Protein AF-W2SHR2-F1 (afdb_monomer)

Secondary structure (DSSP, 8-state):
-GGG--HHHHHSS---EEEEE-TTS-EEEEETTEEEEEE-GGGT-HHHHHHHHHHTT---EEEE--GGGG-TTS-HHHHHHHHHHHHHHHHHHHTTSTTTEEEEE---TT-HHHHHHHHTSTT-EE--TTSTTSSS-TT--

Solvent-accessible surface area (backbone atoms only — not comparable to full-atom values): 8508 Å² total; per-residue (Å²): 126,76,64,81,60,56,55,38,82,75,70,77,50,80,74,55,67,42,58,48,78,43,96,88,60,36,32,38,35,28,40,74,93,36,83,73,45,81,41,55,49,55,80,78,36,64,67,53,33,51,52,50,28,58,75,70,69,49,75,66,46,79,45,66,76,63,76,82,72,53,44,65,89,50,58,57,72,57,17,40,53,51,23,50,53,54,34,52,49,43,46,58,54,22,64,77,41,63,90,32,31,42,34,30,31,62,59,22,79,70,31,64,74,58,26,57,59,60,64,71,53,87,86,51,49,74,63,66,96,83,71,70,92,71,84,85,62,90,83,80,126

Nearest PDB structures (foldseek):
  4ign-assembly2_B  TM=9.881E-01  e=1.209E-12  Homo sapiens
  7pwy-assembly2_D  TM=9.790E-01  e=1.671E-12  Homo sapiens
  4ofc-assembly1_A  TM=9.877E-01  e=2.462E-12  Homo sapiens
  8yt2-assembly1_A-2  TM=9.360E-01  e=7.942E-09  Pseudomonas fluorescens
  4epk-assembly1_B  TM=9.361E-01  e=6.979E-09  Pseudomonas fluorescens

Structure (mmCIF, N/CA/C/O backbone):
data_AF-W2SHR2-F1
#
_entry.id   AF-W2SHR2-F1
#
loop_
_atom_site.group_PDB
_atom_site.id
_atom_site.type_symbol
_atom_site.label_atom_id
_atom_site.label_alt_id
_atom_site.label_comp_id
_atom_site.label_asym_id
_atom_site.label_entity_id
_atom_site.label_seq_id
_atom_site.pdbx_PDB_ins_code
_atom_site.Cartn_x
_atom_site.Cartn_y
_atom_site.Cartn_z
_atom_site.occupancy
_atom_site.B_iso_or_equiv
_atom_site.auth_seq_id
_atom_site.auth_comp_id
_atom_site.auth_asym_id
_atom_site.auth_atom_id
_atom_site.pdbx_PDB_model_num
ATOM 1 N N . MET A 1 1 ? -5.355 8.234 -0.887 1.00 35.44 1 MET A N 1
ATOM 2 C CA . MET A 1 1 ? -5.004 9.122 -2.023 1.00 35.44 1 MET A CA 1
ATOM 3 C C . MET A 1 1 ? -4.357 8.357 -3.192 1.00 35.44 1 MET A C 1
ATOM 5 O O . MET A 1 1 ? -4.006 8.983 -4.184 1.00 35.44 1 MET A O 1
ATOM 9 N N . LEU A 1 2 ? -4.351 7.013 -3.165 1.00 36.75 2 LEU A N 1
ATOM 10 C CA . LEU A 1 2 ? -4.132 6.122 -4.326 1.00 36.75 2 LEU A CA 1
ATOM 11 C C . LEU A 1 2 ? -5.116 6.308 -5.501 1.00 36.75 2 LEU A C 1
ATOM 13 O O . LEU A 1 2 ? -4.783 6.021 -6.647 1.00 36.75 2 LEU A O 1
ATOM 17 N N . TRP A 1 3 ? -6.321 6.797 -5.212 1.00 47.72 3 TRP A N 1
ATOM 18 C CA . TRP A 1 3 ? -7.506 6.628 -6.058 1.00 47.72 3 TRP A CA 1
ATOM 19 C C . TRP A 1 3 ? -7.627 7.586 -7.253 1.00 47.72 3 TRP A C 1
ATOM 21 O O . TRP A 1 3 ? -8.302 7.259 -8.221 1.00 47.72 3 TRP A O 1
ATOM 31 N N . ASN A 1 4 ? -6.933 8.729 -7.233 1.00 42.69 4 ASN A N 1
ATOM 32 C CA . ASN A 1 4 ? -7.008 9.736 -8.306 1.00 42.69 4 ASN A CA 1
ATOM 33 C C . ASN A 1 4 ? -5.817 9.719 -9.279 1.00 42.69 4 ASN A C 1
ATOM 35 O O . ASN A 1 4 ? -5.829 10.428 -10.286 1.00 42.69 4 ASN A O 1
ATOM 39 N N . CYS A 1 5 ? -4.775 8.930 -9.008 1.00 46.56 5 CYS A N 1
ATOM 40 C CA . CYS A 1 5 ? -3.589 8.882 -9.856 1.00 46.56 5 CYS A CA 1
ATOM 41 C C . CYS A 1 5 ? -3.790 7.849 -10.963 1.00 46.56 5 CYS A C 1
ATOM 43 O O . CYS A 1 5 ? -3.682 6.656 -10.711 1.00 46.56 5 CYS A O 1
ATOM 45 N N . ARG A 1 6 ? -4.049 8.298 -12.198 1.00 56.62 6 ARG A N 1
ATOM 46 C CA . ARG A 1 6 ? -4.026 7.446 -13.398 1.00 56.62 6 ARG A CA 1
ATOM 47 C C . ARG A 1 6 ? -2.569 7.143 -13.772 1.00 56.62 6 ARG A C 1
ATOM 49 O O . ARG A 1 6 ? -1.937 7.990 -14.406 1.00 56.62 6 ARG A O 1
ATOM 56 N N . PRO A 1 7 ? -2.011 5.957 -13.455 1.00 59.47 7 PRO A N 1
ATOM 57 C CA . PRO A 1 7 ? -0.578 5.708 -13.644 1.00 59.47 7 PRO A CA 1
ATOM 58 C C . PRO A 1 7 ? -0.197 5.698 -15.133 1.00 59.47 7 PRO A C 1
ATOM 60 O O . PRO A 1 7 ? 0.914 6.067 -15.498 1.00 59.47 7 PRO A O 1
ATOM 63 N N . PHE A 1 8 ? -1.164 5.389 -16.006 1.00 58.00 8 PHE A N 1
ATOM 64 C CA . PHE A 1 8 ? -1.056 5.521 -17.460 1.00 58.00 8 PHE A CA 1
ATOM 65 C C . PHE A 1 8 ? -0.591 6.914 -17.912 1.00 58.00 8 PHE A C 1
ATOM 67 O O . PHE A 1 8 ? 0.302 7.022 -18.748 1.00 58.00 8 PHE A O 1
ATOM 74 N N . GLN A 1 9 ? -1.158 7.978 -17.330 1.00 61.28 9 GLN A N 1
ATOM 75 C CA . GLN A 1 9 ? -0.819 9.359 -17.693 1.00 61.28 9 GLN A CA 1
ATOM 76 C C . GLN A 1 9 ? 0.593 9.744 -17.236 1.00 61.28 9 GLN A C 1
ATOM 78 O O . GLN A 1 9 ? 1.207 10.624 -17.828 1.00 61.28 9 GLN A O 1
ATOM 83 N N . LYS A 1 10 ? 1.111 9.071 -16.203 1.00 72.06 10 LYS A N 1
ATOM 84 C CA . LYS A 1 10 ? 2.436 9.331 -15.639 1.00 72.06 10 LYS A CA 1
ATOM 85 C C . LYS A 1 10 ? 3.547 8.567 -16.361 1.00 72.06 10 LYS A C 1
ATOM 87 O O . LYS A 1 10 ? 4.618 9.113 -16.589 1.00 72.06 10 LYS A O 1
ATOM 92 N N . PHE A 1 11 ? 3.292 7.312 -16.724 1.00 77.31 11 PHE A N 1
ATOM 93 C CA . PHE A 1 11 ? 4.316 6.400 -17.243 1.00 77.31 11 PHE A CA 1
ATOM 94 C C . PHE A 1 11 ? 4.348 6.279 -18.769 1.00 77.31 11 PHE A C 1
A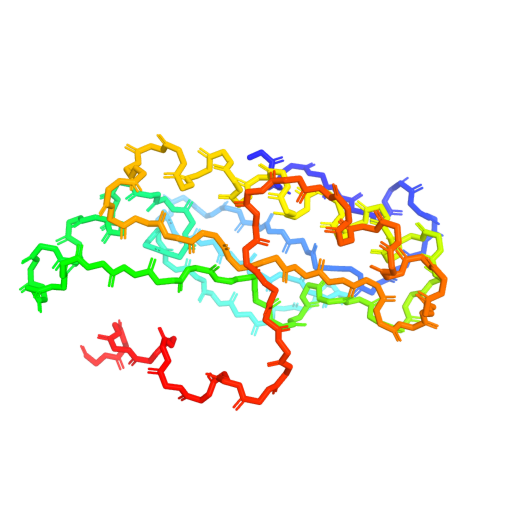TOM 96 O O . PHE A 1 11 ? 5.307 5.731 -19.313 1.00 77.31 11 PHE A O 1
ATOM 103 N N . GLY A 1 12 ? 3.318 6.773 -19.460 1.00 76.94 12 GLY A N 1
ATOM 104 C CA . GLY A 1 12 ? 3.244 6.775 -20.922 1.00 76.94 12 GLY A CA 1
ATOM 105 C C . GLY A 1 12 ? 2.903 5.420 -21.553 1.00 76.94 12 GLY A C 1
ATOM 106 O O . GLY A 1 12 ? 2.989 5.289 -22.770 1.00 76.94 12 GLY A O 1
ATOM 107 N N . TYR A 1 13 ? 2.521 4.407 -20.764 1.00 79.31 13 TYR A N 1
ATOM 108 C CA . TYR A 1 13 ? 2.051 3.107 -21.261 1.00 79.31 13 TYR A CA 1
ATOM 109 C C . TYR A 1 13 ? 0.979 2.480 -20.355 1.00 79.31 13 TYR A C 1
ATOM 111 O O . TYR A 1 13 ? 0.903 2.768 -19.159 1.00 79.31 13 TYR A O 1
ATOM 119 N N . GLY A 1 14 ? 0.110 1.658 -20.961 1.00 80.00 14 GLY A N 1
ATOM 120 C CA . GLY A 1 14 ? -1.050 1.000 -20.333 1.00 80.00 14 GLY A CA 1
ATOM 121 C C . GLY A 1 14 ? -0.690 -0.176 -19.430 1.00 80.00 14 GLY A C 1
ATOM 122 O O . GLY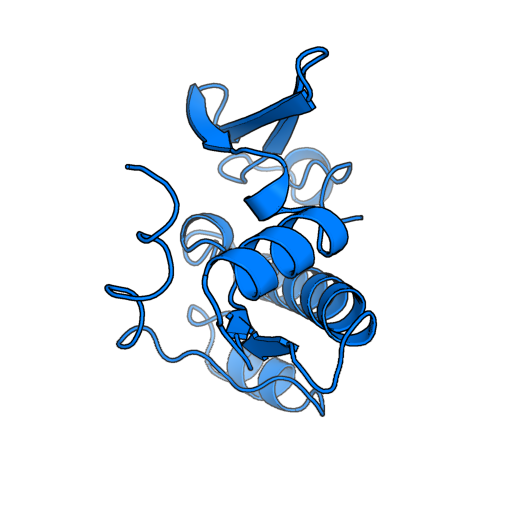 A 1 14 ? 0.479 -0.476 -19.236 1.00 80.00 14 GLY A O 1
ATOM 123 N N . GLY A 1 15 ? -1.698 -0.864 -18.888 1.00 79.50 15 GLY A N 1
ATOM 124 C CA . GLY A 1 15 ? -1.529 -2.068 -18.059 1.00 79.50 15 GLY A CA 1
ATOM 125 C C . GLY A 1 15 ? -1.754 -1.862 -16.561 1.00 79.50 15 GLY A C 1
ATOM 126 O O . GLY A 1 15 ? -1.976 -2.841 -15.842 1.00 79.50 15 GLY A O 1
ATOM 127 N N . PHE A 1 16 ? -1.733 -0.612 -16.096 1.00 81.25 16 PHE A N 1
ATOM 128 C CA . PHE A 1 16 ? -1.973 -0.262 -14.697 1.00 81.25 16 PHE A CA 1
ATOM 129 C C . PHE A 1 16 ? -3.460 -0.292 -14.344 1.00 81.25 16 PHE A C 1
ATOM 131 O O . PHE A 1 16 ? -4.326 -0.089 -15.197 1.00 81.25 16 PHE A O 1
ATOM 138 N N . VAL A 1 17 ? -3.738 -0.549 -13.069 1.00 82.31 17 VAL A N 1
ATOM 139 C CA . VAL A 1 17 ? -5.099 -0.555 -12.535 1.00 82.31 17 VAL A CA 1
ATOM 140 C C . VAL A 1 17 ? -5.543 0.870 -12.234 1.00 82.31 17 VAL A C 1
ATOM 142 O O . VAL A 1 17 ? -4.774 1.671 -11.705 1.00 82.31 17 VAL A O 1
ATOM 145 N N . THR A 1 18 ? -6.793 1.168 -12.562 1.00 82.12 18 THR A N 1
ATOM 146 C CA . THR A 1 18 ? -7.483 2.400 -12.185 1.00 82.12 18 THR A CA 1
ATOM 147 C C . THR A 1 18 ? -8.730 2.068 -11.385 1.00 82.12 18 THR A C 1
ATOM 149 O O . THR A 1 18 ? -9.248 0.954 -11.455 1.00 82.12 18 THR A O 1
ATOM 152 N N . LEU A 1 19 ? -9.201 3.033 -10.609 1.00 79.38 19 LEU A N 1
ATOM 153 C CA . LEU A 1 19 ? -10.327 2.864 -9.704 1.00 79.38 19 LEU A CA 1
ATOM 154 C C . LEU A 1 19 ? -11.399 3.868 -10.111 1.00 79.38 19 LEU A C 1
ATOM 156 O O . LEU A 1 19 ? -11.094 5.037 -10.331 1.00 79.38 19 LEU A O 1
ATOM 160 N N . ASP A 1 20 ? -12.620 3.383 -10.282 1.00 84.62 20 ASP A N 1
ATOM 161 C CA . ASP A 1 20 ? -13.770 4.168 -10.718 1.00 84.62 20 ASP A CA 1
ATOM 162 C C . ASP A 1 20 ? -14.856 4.089 -9.641 1.00 84.62 20 ASP A C 1
ATOM 164 O O . ASP A 1 20 ? -15.445 3.031 -9.402 1.00 84.62 20 ASP A O 1
ATOM 168 N N . HIS A 1 21 ? -15.017 5.189 -8.906 1.00 81.81 21 HIS A N 1
ATOM 169 C CA . HIS A 1 21 ? -15.924 5.285 -7.767 1.00 81.81 21 HIS A CA 1
ATOM 170 C C . HIS A 1 21 ? -17.356 5.471 -8.249 1.00 81.81 21 HIS A C 1
ATOM 172 O O . HIS A 1 21 ? -17.651 6.391 -9.010 1.00 81.81 21 HIS A O 1
ATOM 178 N N . ARG A 1 22 ? -18.252 4.612 -7.771 1.00 82.69 22 ARG A N 1
ATOM 179 C CA . ARG A 1 22 ? -19.663 4.625 -8.147 1.00 82.69 22 ARG A CA 1
ATOM 180 C C . ARG A 1 22 ? -20.490 5.368 -7.104 1.00 82.69 22 ARG A C 1
ATOM 182 O O . ARG A 1 22 ? -20.134 5.428 -5.929 1.00 82.69 22 ARG A O 1
ATOM 189 N N . GLU A 1 23 ? -21.636 5.887 -7.534 1.00 80.06 23 GLU A N 1
ATOM 190 C CA . GLU A 1 23 ? -22.595 6.580 -6.659 1.00 80.06 23 GLU A CA 1
ATOM 191 C C . GLU A 1 23 ? -23.199 5.661 -5.583 1.00 80.06 23 GLU A C 1
ATOM 193 O O . GLU A 1 23 ? -23.611 6.131 -4.527 1.00 80.06 23 GLU A O 1
ATOM 198 N N . ASP A 1 24 ? -23.198 4.344 -5.818 1.00 82.75 24 ASP A N 1
ATOM 199 C CA . ASP A 1 24 ? -23.645 3.316 -4.867 1.00 82.75 24 ASP A CA 1
ATOM 200 C C . ASP A 1 24 ? -22.647 3.054 -3.715 1.00 82.75 24 ASP A C 1
ATOM 202 O O . ASP A 1 24 ? -22.908 2.226 -2.843 1.00 82.75 24 ASP A O 1
ATOM 206 N N . GLY A 1 25 ? -21.509 3.758 -3.694 1.00 78.56 25 GLY A N 1
ATOM 207 C CA . GLY A 1 25 ? -20.456 3.623 -2.686 1.00 78.56 25 GLY A CA 1
ATOM 208 C C . GLY A 1 25 ? -19.452 2.501 -2.967 1.00 78.56 25 GLY A C 1
ATOM 209 O O . GLY A 1 25 ? -18.420 2.427 -2.299 1.00 78.56 25 GLY A O 1
ATOM 210 N N . THR A 1 26 ? -19.693 1.650 -3.966 1.00 82.69 26 THR A N 1
ATOM 211 C CA . THR A 1 26 ? -18.713 0.655 -4.418 1.00 82.69 26 THR A CA 1
ATOM 212 C C . THR A 1 26 ? -17.707 1.275 -5.389 1.00 82.69 26 THR A C 1
ATOM 214 O O . THR A 1 26 ? -17.878 2.383 -5.899 1.00 82.69 26 THR A O 1
ATOM 217 N N . THR A 1 27 ? -16.594 0.585 -5.629 1.00 82.25 27 THR A N 1
ATOM 218 C CA . THR A 1 27 ? -15.561 1.047 -6.563 1.00 82.25 27 THR A CA 1
ATOM 219 C C . THR A 1 27 ? -1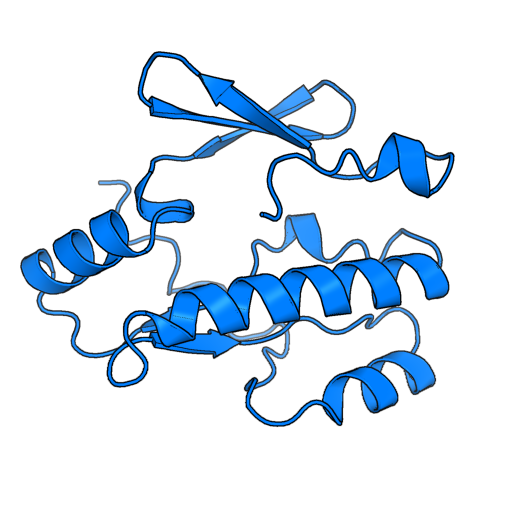5.216 -0.045 -7.566 1.00 82.25 27 THR A C 1
ATOM 221 O O . THR A 1 27 ? -14.936 -1.185 -7.202 1.00 82.25 27 THR A O 1
ATOM 224 N N . ASN A 1 28 ? -15.209 0.293 -8.851 1.00 85.12 28 ASN A N 1
ATOM 225 C CA . ASN A 1 28 ? -14.769 -0.599 -9.914 1.00 85.12 28 ASN A CA 1
ATOM 226 C C . ASN A 1 28 ? -13.240 -0.545 -10.028 1.00 85.12 28 ASN A C 1
ATOM 228 O O . ASN A 1 28 ? -12.667 0.502 -10.321 1.00 85.12 28 ASN A O 1
ATOM 232 N N . MET A 1 29 ? -12.564 -1.680 -9.862 1.00 82.94 29 MET A N 1
ATOM 233 C CA . MET A 1 29 ? -11.175 -1.849 -10.286 1.00 82.94 29 MET A CA 1
ATOM 234 C C . MET A 1 29 ? -11.150 -2.145 -11.781 1.00 82.94 29 MET A C 1
ATOM 236 O O . MET A 1 29 ? -11.645 -3.183 -12.218 1.00 82.94 29 MET A O 1
ATOM 240 N N . MET A 1 30 ? -10.544 -1.258 -12.559 1.00 82.94 30 MET A N 1
ATOM 241 C CA . MET A 1 30 ? -10.437 -1.349 -14.011 1.00 82.94 30 MET A CA 1
ATOM 242 C C . MET A 1 30 ? -8.987 -1.633 -14.405 1.00 82.94 30 MET A C 1
ATOM 244 O O . MET A 1 30 ? -8.062 -1.031 -13.865 1.00 82.94 30 MET A O 1
ATOM 248 N N . LYS A 1 31 ? -8.762 -2.528 -15.366 1.00 82.00 31 LYS A N 1
ATOM 249 C CA . LYS A 1 31 ? -7.441 -2.793 -15.953 1.00 82.00 31 LYS A CA 1
ATOM 250 C C . LYS A 1 31 ? -7.582 -2.863 -17.465 1.00 82.00 31 LYS A C 1
ATOM 252 O O . LYS A 1 31 ? -8.343 -3.690 -17.960 1.00 82.00 31 LYS A O 1
ATOM 257 N N . ASN A 1 32 ? -6.834 -2.034 -18.195 1.00 80.94 32 ASN A N 1
ATOM 258 C CA . ASN A 1 32 ? -6.940 -1.937 -19.659 1.00 80.94 32 ASN A CA 1
ATOM 259 C C . ASN A 1 32 ? -8.401 -1.794 -20.122 1.00 80.94 32 ASN A C 1
ATOM 261 O O . ASN A 1 32 ? -8.861 -2.577 -20.947 1.00 80.94 32 ASN A O 1
ATOM 265 N N . GLU A 1 33 ? -9.139 -0.862 -19.506 1.00 76.62 33 GLU A N 1
ATOM 266 C CA . GLU A 1 33 ? -10.552 -0.560 -19.816 1.00 76.62 33 GLU A CA 1
ATOM 267 C C . GLU A 1 33 ? -11.549 -1.697 -19.525 1.00 76.62 33 GLU A C 1
ATOM 269 O O . GLU A 1 33 ? -12.748 -1.546 -19.739 1.00 76.62 33 GLU A O 1
ATOM 274 N N . LYS A 1 34 ? -11.090 -2.824 -18.969 1.00 83.19 34 LYS A N 1
ATOM 275 C CA . LYS A 1 34 ? -11.946 -3.934 -18.543 1.00 83.19 34 LYS A CA 1
ATOM 276 C C . LYS A 1 34 ? -12.159 -3.909 -17.038 1.00 83.19 34 LYS A C 1
ATOM 278 O O . LYS A 1 34 ? -11.216 -3.675 -16.279 1.00 83.19 34 LYS A O 1
ATOM 283 N N . LEU A 1 35 ? -13.383 -4.216 -16.614 1.00 85.00 35 LEU A N 1
ATOM 284 C CA . LEU A 1 35 ? -13.702 -4.435 -15.207 1.00 85.00 35 LEU A CA 1
ATOM 285 C C . LEU A 1 35 ? -12.948 -5.670 -14.706 1.00 85.00 35 LEU A C 1
ATOM 287 O O . LEU A 1 35 ? -13.147 -6.776 -15.201 1.00 85.00 35 LEU A O 1
ATOM 291 N N . PHE A 1 36 ? -12.068 -5.463 -13.733 1.00 81.50 36 PHE A N 1
ATOM 292 C CA . PHE A 1 36 ? -11.323 -6.524 -13.068 1.00 81.50 36 PHE A CA 1
ATOM 293 C C . PHE A 1 36 ? -12.093 -7.055 -11.858 1.00 81.50 36 PHE A C 1
ATOM 295 O O . PHE A 1 36 ? -12.262 -8.264 -11.719 1.00 81.50 36 PHE A O 1
ATOM 302 N N . ARG A 1 37 ? -12.557 -6.156 -10.981 1.00 82.75 37 ARG A N 1
ATOM 303 C CA . ARG A 1 37 ? -13.300 -6.505 -9.763 1.00 82.75 37 ARG A CA 1
ATOM 304 C C . ARG A 1 37 ? -14.072 -5.299 -9.232 1.00 82.75 37 ARG A C 1
ATOM 306 O O . ARG A 1 37 ? -13.540 -4.197 -9.246 1.00 82.75 37 ARG A O 1
ATOM 313 N N . VAL A 1 38 ? -15.279 -5.515 -8.717 1.00 84.44 38 VAL A N 1
ATOM 314 C CA . VAL A 1 38 ? -15.985 -4.523 -7.890 1.00 84.44 38 VAL A CA 1
ATOM 315 C C . VAL A 1 38 ? -15.531 -4.698 -6.442 1.00 84.44 38 VAL A C 1
ATOM 317 O O . VAL A 1 38 ? -15.478 -5.826 -5.946 1.00 84.44 38 VAL A O 1
ATOM 320 N N . VAL A 1 39 ? -1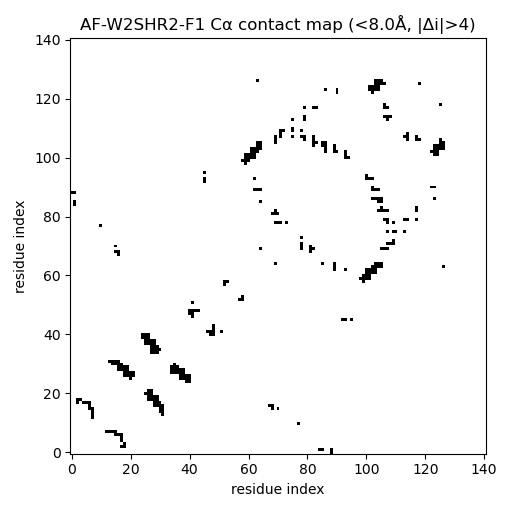5.155 -3.604 -5.787 1.00 82.62 39 VAL A N 1
ATOM 321 C CA . VAL A 1 39 ? -14.728 -3.592 -4.386 1.00 82.62 39 VAL A CA 1
ATOM 322 C C . VAL A 1 39 ? -15.669 -2.748 -3.538 1.00 82.62 39 VAL A C 1
ATOM 324 O O . VAL A 1 39 ? -16.128 -1.682 -3.948 1.00 82.62 39 VAL A O 1
ATOM 327 N N . GLU A 1 40 ? -15.944 -3.250 -2.343 1.00 84.94 40 GLU A N 1
ATOM 328 C CA . GLU A 1 40 ? -16.765 -2.590 -1.334 1.00 84.94 40 GLU A CA 1
ATOM 329 C C . GLU A 1 40 ? -15.934 -1.604 -0.494 1.00 84.94 40 GLU A C 1
ATOM 331 O O . GLU A 1 40 ? -14.698 -1.700 -0.481 1.00 84.94 40 GLU A O 1
ATOM 336 N N . PRO A 1 41 ? -16.583 -0.674 0.236 1.00 80.06 41 PRO A N 1
ATOM 337 C CA . PRO A 1 41 ? -15.905 0.306 1.082 1.00 80.06 41 PRO A CA 1
ATOM 338 C C . PRO A 1 41 ? -14.901 -0.292 2.062 1.00 80.06 41 PRO A C 1
ATOM 340 O O . PRO A 1 41 ? -13.819 0.257 2.223 1.00 80.06 41 PRO A O 1
ATOM 343 N N . ASN A 1 42 ? -15.181 -1.450 2.662 1.00 80.12 42 ASN A N 1
ATOM 344 C CA . ASN A 1 42 ? -14.253 -2.116 3.585 1.00 80.12 42 ASN A CA 1
ATOM 345 C C . ASN A 1 42 ? -12.879 -2.443 2.963 1.00 80.12 42 ASN A C 1
ATOM 347 O O . ASN A 1 42 ? -11.875 -2.583 3.670 1.00 80.12 42 ASN A O 1
ATOM 351 N N . CYS A 1 43 ? -12.796 -2.528 1.634 1.00 79.25 43 CYS A N 1
ATOM 352 C CA . CYS A 1 43 ? -11.552 -2.772 0.928 1.00 79.25 43 CYS A CA 1
ATOM 353 C C . CYS A 1 43 ? -10.612 -1.558 0.975 1.00 79.25 43 CYS A C 1
ATOM 355 O O . CYS A 1 43 ? -9.398 -1.755 0.911 1.00 79.25 43 CYS A O 1
ATOM 357 N N . PHE A 1 44 ? -11.135 -0.336 1.116 1.00 78.25 44 PHE A N 1
ATOM 358 C CA . PHE A 1 44 ? -10.359 0.903 0.987 1.00 78.25 44 PHE A CA 1
ATOM 359 C C . PHE A 1 44 ? -10.599 1.968 2.061 1.00 78.25 44 PHE A C 1
ATOM 361 O O . PHE A 1 44 ? -9.756 2.844 2.238 1.00 78.25 44 PHE A O 1
ATOM 368 N N . ASP A 1 45 ? -11.713 1.896 2.781 1.00 83.94 45 ASP A N 1
ATOM 369 C CA . ASP A 1 45 ? -12.032 2.737 3.924 1.00 83.94 45 ASP A CA 1
ATOM 370 C C . ASP A 1 45 ? -11.657 2.009 5.218 1.00 83.94 4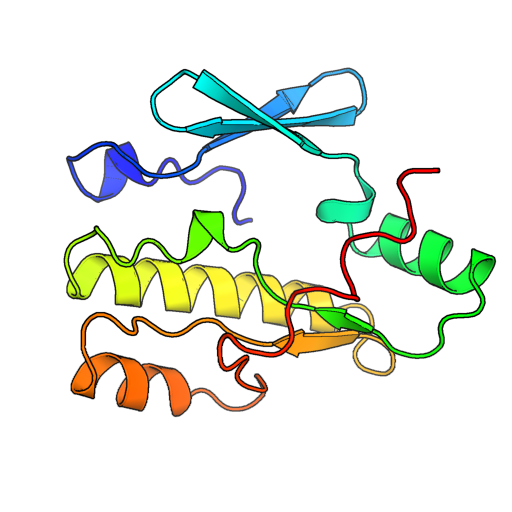5 ASP A C 1
ATOM 372 O O . ASP A 1 45 ? -12.256 1.003 5.617 1.00 83.94 45 ASP A O 1
ATOM 376 N N . THR A 1 46 ? -10.650 2.551 5.898 1.00 87.44 46 THR A N 1
ATOM 377 C CA . THR A 1 46 ? -10.162 2.027 7.173 1.00 87.44 46 THR A CA 1
ATOM 378 C C . THR A 1 46 ? -11.235 2.045 8.265 1.00 87.44 46 THR A C 1
ATOM 380 O O . THR A 1 46 ? -11.254 1.151 9.108 1.00 87.44 46 THR A O 1
ATOM 383 N N . LYS A 1 47 ? -12.169 3.005 8.261 1.00 90.19 47 LYS A N 1
ATOM 384 C CA . LYS A 1 47 ? -13.233 3.073 9.275 1.00 90.19 47 LYS A CA 1
ATOM 385 C C . LYS A 1 47 ? -14.234 1.937 9.113 1.00 90.19 47 LYS A C 1
ATOM 387 O O . LYS A 1 47 ? -14.571 1.295 10.104 1.00 90.19 47 LYS A O 1
ATOM 392 N N . GLU A 1 48 ? -14.685 1.674 7.888 1.00 88.19 48 GLU A N 1
ATOM 393 C CA . GLU A 1 48 ? -15.589 0.548 7.613 1.00 88.19 48 GLU A CA 1
ATOM 394 C C . GLU A 1 48 ? -14.907 -0.787 7.921 1.00 88.19 48 GLU A C 1
ATOM 396 O O . GLU A 1 48 ? -15.485 -1.644 8.586 1.00 88.19 48 GLU A O 1
ATOM 401 N N . ARG A 1 49 ? -13.622 -0.917 7.573 1.00 88.94 49 ARG A N 1
ATOM 402 C CA . ARG A 1 49 ? -12.818 -2.088 7.938 1.00 88.94 49 ARG A CA 1
ATOM 403 C C . ARG A 1 49 ? -12.748 -2.321 9.448 1.00 88.94 49 ARG A C 1
ATOM 405 O O . ARG A 1 49 ? -12.881 -3.458 9.887 1.00 88.94 49 ARG A O 1
ATOM 412 N N . LEU A 1 50 ? -12.541 -1.278 10.253 1.00 90.19 50 LEU A N 1
ATOM 413 C CA . LEU A 1 50 ? -12.490 -1.423 11.712 1.00 90.19 50 LEU A CA 1
ATOM 414 C C . LEU A 1 50 ? -13.838 -1.880 12.286 1.00 90.19 50 LEU A C 1
ATOM 416 O O . LEU A 1 50 ? -13.854 -2.736 13.168 1.00 90.19 50 LEU A O 1
ATOM 420 N N . LYS A 1 51 ? -14.963 -1.395 11.739 1.00 92.81 51 LYS A N 1
ATOM 421 C CA . LYS A 1 51 ? -16.299 -1.888 12.117 1.00 92.81 51 LYS A CA 1
ATOM 422 C C . LYS A 1 51 ? -16.460 -3.372 11.787 1.00 92.81 51 LYS A C 1
ATOM 424 O O . LYS A 1 51 ? -16.975 -4.126 12.611 1.00 92.81 51 LYS A O 1
ATOM 429 N N . ASP A 1 52 ? -16.006 -3.801 10.610 1.00 89.38 52 ASP A N 1
ATOM 430 C CA . ASP A 1 52 ? -16.009 -5.216 10.217 1.00 89.38 52 ASP A CA 1
ATOM 431 C C . ASP A 1 52 ? -15.164 -6.063 11.169 1.00 89.38 52 ASP A C 1
ATOM 433 O O . ASP A 1 52 ? -15.622 -7.107 11.636 1.00 89.38 52 ASP A O 1
ATOM 437 N N . MET A 1 53 ? -13.966 -5.585 11.517 1.00 91.12 53 MET A N 1
ATOM 438 C CA . MET A 1 53 ? -13.090 -6.238 12.490 1.00 91.12 53 MET A CA 1
ATOM 439 C C . MET A 1 53 ? -13.762 -6.369 13.859 1.00 91.12 53 MET A C 1
ATOM 441 O O . MET A 1 53 ? -13.680 -7.433 14.467 1.00 91.12 53 MET A O 1
ATOM 445 N N . ASP A 1 54 ? -14.463 -5.338 14.335 1.00 93.69 54 ASP A N 1
ATOM 446 C CA . ASP A 1 54 ? -15.181 -5.380 15.615 1.00 93.69 54 ASP A CA 1
ATOM 447 C C . ASP A 1 54 ? -16.322 -6.400 15.596 1.00 93.69 54 ASP A C 1
ATOM 449 O O . ASP A 1 54 ? -16.446 -7.212 16.517 1.00 93.69 54 ASP A O 1
ATOM 453 N N . ARG A 1 55 ? -17.115 -6.427 14.516 1.00 93.19 55 ARG A N 1
ATOM 454 C CA . ARG A 1 55 ? -18.190 -7.417 14.327 1.00 93.19 55 ARG A CA 1
ATOM 455 C C . ARG A 1 55 ? -17.652 -8.844 14.279 1.00 93.19 55 ARG A C 1
ATOM 457 O O . ARG A 1 55 ? -18.225 -9.739 14.897 1.00 93.19 55 ARG A O 1
ATOM 464 N N . ALA A 1 56 ? -16.537 -9.042 13.583 1.00 91.50 56 ALA A N 1
ATOM 465 C CA . ALA A 1 56 ? -15.873 -10.333 13.445 1.00 91.50 56 ALA A CA 1
ATOM 466 C C . ALA A 1 56 ? -14.994 -10.707 14.655 1.00 91.50 56 ALA A C 1
ATOM 468 O O . ALA A 1 56 ? -14.426 -11.797 14.673 1.00 91.50 56 ALA A O 1
ATOM 469 N N . LYS A 1 57 ? -14.879 -9.830 15.666 1.00 93.31 57 LYS A N 1
ATOM 470 C CA . LYS A 1 57 ? -14.001 -9.993 16.840 1.00 93.31 57 LYS A CA 1
ATOM 471 C C . LYS A 1 57 ? -12.525 -10.204 16.470 1.00 93.31 57 LYS A C 1
ATOM 473 O O . LYS A 1 57 ? -11.810 -10.960 17.121 1.00 93.31 57 LYS A O 1
ATOM 478 N N . VAL A 1 58 ? -12.063 -9.519 15.426 1.00 90.31 58 VAL A N 1
ATOM 479 C CA . VAL A 1 58 ? -10.664 -9.504 14.987 1.00 90.31 58 VAL A CA 1
ATOM 480 C C . VAL A 1 58 ? -9.923 -8.374 15.700 1.00 90.31 58 VAL A C 1
ATOM 482 O O . VAL A 1 58 ? -10.202 -7.189 15.503 1.00 90.31 58 VAL A O 1
ATOM 485 N N . ASN A 1 59 ? -8.944 -8.735 16.529 1.00 88.50 59 ASN A N 1
ATOM 486 C CA . ASN A 1 59 ? -8.166 -7.760 17.294 1.00 88.50 59 ASN A CA 1
ATOM 487 C C . ASN A 1 59 ? -7.160 -7.000 16.419 1.00 88.50 59 ASN A C 1
ATOM 489 O O . ASN A 1 59 ? -7.120 -5.772 16.473 1.00 88.50 59 ASN A O 1
ATOM 493 N N . VAL A 1 60 ? -6.388 -7.725 15.600 1.00 91.06 60 VAL A N 1
ATOM 494 C CA . VAL A 1 60 ? -5.302 -7.179 14.772 1.00 91.06 60 VAL A CA 1
ATOM 495 C C . VAL A 1 60 ? -5.375 -7.757 13.358 1.00 91.06 60 VAL A C 1
ATOM 497 O O . VAL A 1 60 ? -5.571 -8.962 13.195 1.00 91.06 60 VAL A O 1
ATOM 500 N N . GLN A 1 61 ? -5.190 -6.918 12.337 1.00 85.38 61 GLN A N 1
ATOM 501 C CA . GLN A 1 61 ? -5.113 -7.324 10.933 1.00 85.38 61 GLN A CA 1
ATOM 502 C C . GLN A 1 61 ? -3.814 -6.823 10.288 1.00 85.38 61 GLN A C 1
ATOM 504 O O . GLN A 1 61 ? -3.488 -5.637 10.335 1.00 85.38 61 GLN A O 1
ATOM 509 N N . CYS A 1 62 ? -3.089 -7.731 9.631 1.00 88.00 62 CYS A N 1
ATOM 510 C CA . CYS A 1 62 ? -1.980 -7.370 8.752 1.00 88.00 62 CYS A CA 1
ATOM 511 C C . CYS A 1 62 ? -2.524 -7.034 7.358 1.00 88.00 62 CYS A C 1
ATOM 513 O O . CYS A 1 62 ? -3.146 -7.878 6.711 1.00 88.00 62 CYS A O 1
ATOM 515 N N . LEU A 1 63 ? -2.301 -5.808 6.892 1.00 86.19 63 LEU A N 1
ATOM 516 C CA . LEU A 1 63 ? -2.806 -5.312 5.613 1.00 86.19 63 LEU A CA 1
ATOM 517 C C . LEU A 1 63 ? -1.732 -5.398 4.541 1.00 86.19 63 LEU A C 1
ATOM 519 O O . LEU A 1 63 ? -0.617 -4.968 4.772 1.00 86.19 63 LEU A O 1
ATOM 523 N N . SER A 1 64 ? -2.073 -5.890 3.353 1.00 84.19 64 SER A N 1
ATOM 524 C CA . SER A 1 64 ? -1.195 -5.857 2.177 1.00 84.19 64 SER A CA 1
ATOM 525 C C . SER A 1 64 ? -1.950 -5.315 0.969 1.00 84.19 64 SER A C 1
ATOM 527 O O . SER A 1 64 ? -3.182 -5.288 0.961 1.00 84.19 64 SER A O 1
ATOM 529 N N . THR A 1 65 ? -1.218 -4.874 -0.054 1.00 82.81 65 THR A N 1
ATOM 530 C CA . THR A 1 65 ? -1.830 -4.440 -1.316 1.00 82.81 65 THR A CA 1
ATOM 531 C C . THR A 1 65 ? -2.407 -5.614 -2.112 1.00 82.81 65 THR A C 1
ATOM 533 O O . THR A 1 65 ? -1.980 -6.761 -1.971 1.00 82.81 65 THR A O 1
ATOM 536 N N . VAL A 1 66 ? -3.368 -5.330 -2.993 1.00 79.88 66 VAL A N 1
ATOM 537 C CA . VAL A 1 66 ? -3.962 -6.337 -3.881 1.00 79.88 66 VAL A CA 1
ATOM 538 C C . VAL A 1 66 ? -2.918 -6.775 -4.923 1.00 79.88 66 VAL A C 1
ATOM 540 O O . VAL A 1 66 ? -2.311 -5.906 -5.550 1.00 79.88 66 VAL A O 1
ATOM 543 N N . PRO A 1 67 ? -2.737 -8.082 -5.206 1.00 77.75 67 PRO A N 1
ATOM 544 C CA . PRO A 1 67 ? -1.654 -8.573 -6.072 1.00 77.75 67 PRO A CA 1
ATOM 545 C C . PRO A 1 67 ? -1.601 -7.967 -7.480 1.00 77.75 67 PRO A C 1
ATOM 547 O O . PRO A 1 67 ? -0.538 -7.877 -8.089 1.00 77.75 67 PRO A O 1
ATOM 550 N N . VAL A 1 68 ? -2.739 -7.508 -8.008 1.00 77.19 68 VAL A N 1
ATOM 551 C CA . VAL A 1 68 ? -2.798 -6.831 -9.312 1.00 77.19 68 VAL A CA 1
ATOM 552 C C . VAL A 1 68 ? -1.981 -5.526 -9.341 1.00 77.19 68 VAL A C 1
ATOM 554 O O . VAL A 1 68 ? -1.540 -5.110 -10.411 1.00 77.19 68 VAL A O 1
ATOM 557 N N . MET A 1 69 ? -1.723 -4.920 -8.176 1.00 76.38 69 MET A N 1
ATOM 558 C CA . MET A 1 69 ? -0.938 -3.692 -8.017 1.00 76.38 69 MET A CA 1
ATOM 559 C C . MET A 1 69 ? 0.577 -3.925 -8.074 1.00 76.38 69 MET A C 1
ATOM 561 O O . MET A 1 69 ? 1.321 -2.965 -8.261 1.00 76.38 69 MET A O 1
ATOM 565 N N . PHE A 1 70 ? 1.053 -5.174 -7.977 1.00 79.06 70 PHE A N 1
ATOM 566 C CA . PHE A 1 70 ? 2.489 -5.486 -7.958 1.00 79.06 70 PHE A CA 1
ATOM 567 C C . PHE A 1 70 ? 3.240 -5.021 -9.206 1.00 79.06 70 PHE A C 1
ATOM 569 O O . PHE A 1 70 ? 4.409 -4.668 -9.116 1.00 79.06 70 PHE A O 1
ATOM 576 N N . SER A 1 71 ? 2.576 -4.978 -10.364 1.00 83.19 71 SER A N 1
ATOM 577 C CA . SER A 1 71 ? 3.121 -4.373 -11.589 1.00 83.19 71 SER A CA 1
ATOM 578 C C . SER A 1 71 ? 4.520 -4.882 -11.993 1.00 83.19 71 SER A C 1
ATOM 580 O O . SER A 1 71 ? 5.304 -4.140 -12.575 1.00 83.19 71 SER A O 1
AT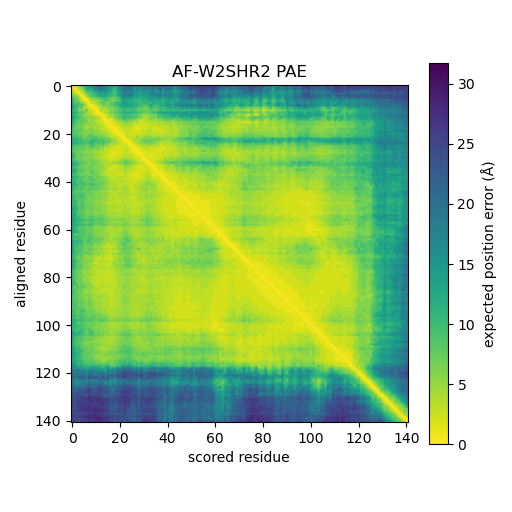OM 582 N N . TYR A 1 72 ? 4.845 -6.155 -11.727 1.00 84.75 72 TYR A N 1
ATOM 583 C CA . TYR A 1 72 ? 6.160 -6.743 -12.056 1.00 84.75 72 TYR A CA 1
ATOM 584 C C . TYR A 1 72 ? 6.440 -6.854 -13.562 1.00 84.75 72 TYR A C 1
ATOM 586 O O . TYR A 1 72 ? 7.578 -7.061 -13.965 1.00 84.75 72 TYR A O 1
ATOM 594 N N . TRP A 1 73 ? 5.406 -6.700 -14.391 1.00 84.81 73 TRP A N 1
ATOM 595 C CA . TRP A 1 73 ? 5.507 -6.625 -15.850 1.00 84.81 73 TRP A CA 1
ATOM 596 C C . TRP A 1 73 ? 5.976 -5.245 -16.347 1.00 84.81 73 TRP A C 1
ATOM 598 O O . TRP A 1 73 ? 6.336 -5.110 -17.515 1.00 84.81 73 TRP A O 1
ATOM 608 N N . ALA A 1 74 ? 5.924 -4.215 -15.496 1.00 86.50 74 ALA A N 1
ATOM 609 C CA . ALA A 1 74 ? 6.312 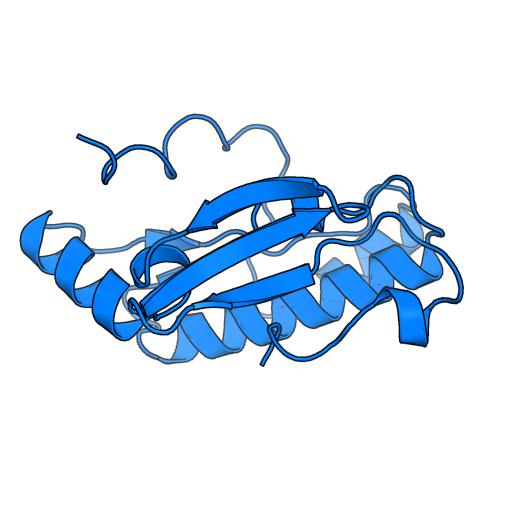-2.854 -15.839 1.00 86.50 74 ALA A CA 1
ATOM 610 C C . ALA A 1 74 ? 7.840 -2.673 -15.786 1.00 86.50 74 ALA A C 1
ATOM 612 O O . ALA A 1 74 ? 8.583 -3.548 -15.333 1.00 86.50 74 ALA A O 1
ATOM 613 N N . LYS A 1 75 ? 8.316 -1.510 -16.244 1.00 88.56 75 LYS A N 1
ATOM 614 C CA . LYS A 1 75 ? 9.731 -1.134 -16.113 1.00 88.56 75 LYS A CA 1
ATOM 615 C C . LYS A 1 75 ? 10.129 -1.072 -14.628 1.00 88.56 75 LYS A C 1
ATOM 617 O O . LYS A 1 75 ? 9.355 -0.499 -13.856 1.00 88.56 75 LYS A O 1
ATOM 622 N N . PRO A 1 76 ? 11.313 -1.575 -14.231 1.00 88.38 76 PRO A N 1
ATOM 623 C CA . PRO A 1 76 ? 11.785 -1.551 -12.844 1.00 88.38 76 PRO A CA 1
ATOM 624 C C . PRO A 1 76 ? 11.662 -0.203 -12.129 1.00 88.38 76 PRO A C 1
ATOM 626 O O . PRO A 1 76 ? 11.236 -0.153 -10.978 1.00 88.38 76 PRO A O 1
ATOM 629 N N . GLU A 1 77 ? 11.965 0.897 -12.822 1.00 87.81 77 GLU A N 1
ATOM 630 C CA . GLU A 1 77 ? 11.849 2.266 -12.302 1.00 87.81 77 GLU A CA 1
ATOM 631 C C . GLU A 1 77 ? 10.410 2.588 -11.889 1.00 87.81 77 GLU A C 1
ATOM 633 O O . GLU A 1 77 ? 10.160 3.195 -10.852 1.00 87.81 77 GLU A O 1
ATOM 638 N N . HIS A 1 78 ? 9.449 2.163 -12.708 1.00 88.50 78 HIS A N 1
ATOM 639 C CA . HIS A 1 78 ? 8.037 2.453 -12.495 1.00 88.50 78 HIS A CA 1
ATOM 640 C C . HIS A 1 78 ? 7.452 1.509 -11.442 1.00 88.50 78 HIS A C 1
ATOM 642 O O . HIS A 1 78 ? 6.612 1.922 -10.648 1.00 88.50 78 HIS A O 1
ATOM 648 N N . THR A 1 79 ? 7.907 0.252 -11.392 1.00 85.88 79 THR A N 1
ATOM 649 C CA . THR A 1 79 ? 7.526 -0.685 -10.328 1.00 85.88 79 THR A CA 1
ATOM 650 C C . THR A 1 79 ? 8.020 -0.203 -8.960 1.00 85.88 79 THR A C 1
ATOM 652 O O . THR A 1 79 ? 7.286 -0.332 -7.980 1.00 85.88 79 THR A O 1
ATOM 655 N N . ASP A 1 80 ? 9.223 0.375 -8.877 1.00 87.31 80 ASP A N 1
ATOM 656 C CA . ASP A 1 80 ? 9.758 1.005 -7.658 1.00 87.31 80 ASP A CA 1
ATOM 657 C C . ASP A 1 80 ? 8.875 2.176 -7.213 1.00 87.31 80 ASP A C 1
ATOM 659 O O . ASP A 1 80 ? 8.404 2.210 -6.076 1.00 87.31 80 ASP A O 1
ATOM 663 N N . GLU A 1 81 ? 8.545 3.077 -8.136 1.00 86.25 81 GLU A N 1
ATOM 664 C CA . GLU A 1 81 ? 7.687 4.222 -7.844 1.00 86.25 81 GLU A CA 1
ATOM 665 C C . GLU A 1 81 ? 6.274 3.815 -7.391 1.00 86.25 81 GLU A C 1
ATOM 667 O O . GLU A 1 81 ? 5.764 4.330 -6.393 1.00 86.25 81 GLU A O 1
ATOM 672 N N . VAL A 1 82 ? 5.658 2.844 -8.074 1.00 84.94 82 VAL A N 1
ATOM 673 C CA . VAL A 1 82 ? 4.362 2.275 -7.672 1.00 84.94 82 VAL A CA 1
ATOM 674 C C . VAL A 1 82 ? 4.463 1.617 -6.298 1.00 84.94 82 VAL A C 1
ATOM 676 O O . VAL A 1 82 ? 3.579 1.811 -5.466 1.00 84.94 82 VAL A O 1
ATOM 679 N N . SER A 1 83 ? 5.538 0.870 -6.033 1.00 86.94 83 SER A N 1
ATOM 680 C CA . SER A 1 83 ? 5.727 0.191 -4.748 1.00 86.94 83 SER A CA 1
ATOM 681 C C . SER A 1 83 ? 5.840 1.186 -3.596 1.00 86.94 83 SER A C 1
ATOM 683 O O . SER A 1 83 ? 5.185 1.001 -2.574 1.00 86.94 83 SER A O 1
ATOM 685 N N . ARG A 1 84 ? 6.606 2.270 -3.768 1.00 86.56 84 ARG A N 1
ATOM 686 C CA . ARG A 1 84 ? 6.720 3.349 -2.772 1.00 86.56 84 ARG A CA 1
ATOM 687 C C . ARG A 1 84 ? 5.376 4.003 -2.503 1.00 86.56 84 ARG A C 1
ATOM 689 O O . ARG A 1 84 ? 4.953 4.067 -1.358 1.00 86.56 84 ARG A O 1
ATOM 696 N N . PHE A 1 85 ? 4.670 4.386 -3.561 1.00 84.81 85 PHE A N 1
ATOM 697 C CA . PHE A 1 85 ? 3.368 5.031 -3.441 1.00 84.81 85 PHE A CA 1
ATOM 698 C C . PHE A 1 85 ? 2.339 4.163 -2.705 1.00 84.81 85 PHE A C 1
ATOM 700 O O . PHE A 1 85 ? 1.627 4.641 -1.823 1.00 84.81 85 PHE A O 1
ATOM 707 N N . VAL A 1 86 ? 2.279 2.872 -3.044 1.00 85.12 86 VAL A N 1
ATOM 708 C CA . VAL A 1 86 ? 1.394 1.913 -2.374 1.00 85.12 86 VAL A CA 1
ATOM 709 C C . VAL A 1 86 ? 1.777 1.744 -0.905 1.00 85.12 86 VAL A C 1
ATOM 711 O O . VAL A 1 86 ? 0.893 1.708 -0.052 1.00 85.12 86 VAL A O 1
ATOM 714 N N . ASN A 1 87 ? 3.071 1.652 -0.600 1.00 87.25 87 ASN A N 1
ATOM 715 C CA . ASN A 1 87 ? 3.549 1.497 0.772 1.00 87.25 87 ASN A CA 1
ATOM 716 C C . ASN A 1 87 ? 3.261 2.740 1.626 1.00 87.25 87 ASN A C 1
ATOM 718 O O . ASN A 1 87 ? 2.872 2.590 2.782 1.00 87.25 87 ASN A O 1
ATOM 722 N N . ASP A 1 88 ? 3.403 3.940 1.061 1.00 87.38 88 ASP A N 1
ATOM 723 C CA . ASP A 1 88 ? 3.119 5.201 1.750 1.00 87.38 88 ASP A CA 1
ATOM 724 C C . ASP A 1 88 ? 1.626 5.341 2.083 1.00 87.38 88 ASP A C 1
ATOM 726 O O . ASP A 1 88 ? 1.276 5.674 3.218 1.00 87.38 88 ASP A O 1
ATOM 730 N N . ASP A 1 89 ? 0.729 5.040 1.134 1.00 85.38 89 ASP A N 1
ATOM 731 C CA . ASP A 1 89 ? -0.720 5.075 1.389 1.00 85.38 89 ASP A CA 1
ATOM 732 C C . ASP A 1 89 ? -1.125 3.993 2.403 1.00 85.38 89 ASP A C 1
ATOM 734 O O . ASP A 1 89 ? -1.851 4.286 3.350 1.00 85.38 89 ASP A O 1
ATOM 738 N N . LEU A 1 90 ? -0.578 2.777 2.286 1.00 85.88 90 LEU A N 1
ATOM 739 C CA . LEU A 1 90 ? -0.820 1.694 3.242 1.00 85.88 90 LEU A CA 1
ATOM 740 C C . LEU A 1 90 ? -0.393 2.081 4.663 1.00 85.88 90 LEU A C 1
ATOM 742 O O . LEU A 1 90 ? -1.139 1.862 5.617 1.00 85.88 90 LEU A O 1
ATOM 746 N N . LEU A 1 91 ? 0.790 2.681 4.808 1.00 87.69 91 LEU A N 1
ATOM 747 C CA . LEU A 1 91 ? 1.274 3.169 6.093 1.00 87.69 91 LEU A CA 1
ATOM 748 C C . LEU A 1 91 ? 0.350 4.258 6.653 1.00 87.69 91 LEU A C 1
ATOM 750 O O . LEU A 1 91 ? 0.016 4.209 7.836 1.00 87.69 91 LEU A O 1
ATOM 754 N N . ALA A 1 92 ? -0.096 5.201 5.819 1.00 88.25 92 ALA A N 1
ATOM 755 C CA . ALA A 1 92 ? -1.027 6.251 6.227 1.00 88.25 92 ALA A CA 1
ATOM 756 C C . ALA A 1 92 ? -2.377 5.683 6.705 1.00 88.25 92 ALA A C 1
ATOM 758 O O . ALA 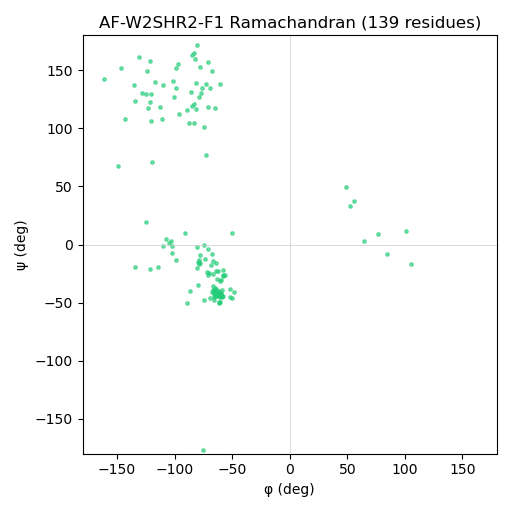A 1 92 ? -2.913 6.149 7.709 1.00 88.25 92 ALA A O 1
ATOM 759 N N . GLN A 1 93 ? -2.903 4.645 6.045 1.00 86.25 93 GLN A N 1
ATOM 760 C CA . GLN A 1 93 ? -4.122 3.959 6.489 1.00 86.25 93 GLN A CA 1
ATOM 761 C C . GLN A 1 93 ? -3.912 3.234 7.825 1.00 86.25 93 GLN A C 1
ATOM 763 O O . GLN A 1 93 ? -4.700 3.402 8.755 1.00 86.25 93 GLN A O 1
ATOM 768 N N . CYS A 1 94 ? -2.824 2.470 7.968 1.00 87.88 94 CYS A N 1
ATOM 769 C CA . CYS A 1 94 ? -2.530 1.755 9.213 1.00 87.88 94 CYS A CA 1
ATOM 770 C C . CYS A 1 94 ? -2.305 2.701 10.404 1.00 87.88 94 CYS A C 1
ATOM 772 O O . CYS A 1 94 ? -2.650 2.355 11.531 1.00 87.88 94 CYS A O 1
ATOM 774 N N . GLN A 1 95 ? -1.796 3.914 10.171 1.00 90.75 95 GLN A N 1
ATOM 775 C CA . GLN A 1 95 ? -1.636 4.934 11.214 1.00 90.75 95 GLN A CA 1
ATOM 776 C C . GLN A 1 95 ? -2.959 5.415 11.826 1.00 90.75 95 GLN A C 1
ATOM 778 O O . GLN A 1 95 ? -2.933 6.004 12.904 1.00 90.75 95 GLN A O 1
ATOM 783 N N . MET A 1 96 ? -4.108 5.151 11.194 1.00 90.38 96 MET A N 1
ATOM 784 C CA . MET A 1 96 ? -5.415 5.466 11.780 1.00 90.38 96 MET A CA 1
ATOM 785 C C . MET A 1 96 ? -5.783 4.545 12.954 1.00 90.38 96 MET A C 1
ATOM 787 O O . MET A 1 96 ? -6.594 4.937 13.789 1.00 90.38 96 MET A O 1
ATOM 791 N N . ALA A 1 97 ? -5.205 3.341 13.022 1.00 91.94 97 ALA A N 1
ATOM 792 C CA . ALA A 1 97 ? -5.390 2.383 14.115 1.00 91.94 97 ALA A CA 1
ATOM 793 C C . ALA A 1 97 ? -4.119 1.525 14.296 1.00 91.94 97 ALA A C 1
ATOM 795 O O . ALA A 1 97 ? -4.122 0.332 13.982 1.00 91.94 97 ALA A O 1
ATOM 796 N N . PRO A 1 98 ? -3.001 2.126 14.747 1.00 90.75 98 PRO A N 1
ATOM 797 C CA . PRO A 1 98 ? -1.676 1.495 14.744 1.00 90.75 98 PRO A CA 1
ATOM 798 C C . PRO A 1 98 ? -1.542 0.324 15.729 1.00 90.75 98 PRO A C 1
ATOM 800 O O . PRO A 1 98 ? -0.632 -0.490 15.608 1.00 90.75 98 PRO A O 1
ATOM 803 N N . ASP A 1 99 ? -2.440 0.233 16.705 1.00 92.25 99 ASP A N 1
ATOM 804 C CA . ASP A 1 99 ? -2.585 -0.870 17.655 1.00 92.25 99 ASP A CA 1
ATOM 805 C C . ASP A 1 99 ? -3.318 -2.083 17.056 1.00 92.25 99 ASP A C 1
ATOM 807 O O . ASP A 1 99 ? -3.227 -3.190 17.589 1.00 92.25 99 ASP A O 1
ATOM 811 N N . ARG A 1 100 ? -4.022 -1.893 15.933 1.00 91.19 100 ARG A N 1
ATOM 812 C CA . ARG A 1 100 ? -4.857 -2.918 15.289 1.00 91.19 100 ARG A CA 1
ATOM 813 C C . ARG A 1 100 ? -4.460 -3.238 13.855 1.00 91.19 100 ARG A C 1
ATOM 815 O O . ARG A 1 100 ? -4.818 -4.305 13.362 1.00 91.19 100 ARG A O 1
ATOM 822 N N . LEU A 1 101 ? -3.751 -2.349 13.168 1.00 89.75 101 LEU A N 1
ATOM 823 C CA . LEU A 1 101 ? -3.422 -2.483 11.751 1.00 89.75 101 LEU A CA 1
ATOM 824 C C . LEU A 1 101 ? -1.912 -2.487 11.540 1.00 89.75 101 LEU A C 1
ATOM 826 O O . LEU A 1 101 ? -1.218 -1.529 11.876 1.00 89.75 101 LEU A O 1
ATOM 830 N N . ILE A 1 102 ? -1.414 -3.558 10.924 1.00 89.00 102 ILE A N 1
ATOM 831 C CA . ILE A 1 102 ? 0.013 -3.737 10.641 1.00 89.00 102 ILE A CA 1
ATOM 832 C C . ILE A 1 102 ? 0.228 -3.683 9.121 1.00 89.00 102 ILE A C 1
ATOM 834 O O . ILE A 1 102 ? -0.305 -4.540 8.414 1.00 89.00 102 ILE A O 1
ATOM 838 N N . PRO A 1 103 ? 1.001 -2.719 8.586 1.00 86.75 103 PRO A N 1
ATOM 839 C CA . PRO A 1 103 ? 1.228 -2.610 7.150 1.00 86.75 103 PRO A CA 1
ATOM 840 C C . PRO A 1 103 ? 2.238 -3.654 6.655 1.00 86.75 103 PRO A C 1
ATOM 842 O O . PRO A 1 103 ? 3.345 -3.782 7.189 1.00 86.75 103 PRO A O 1
ATOM 845 N N . LEU A 1 104 ? 1.858 -4.355 5.586 1.00 86.56 104 LEU A N 1
ATOM 846 C CA . LEU A 1 104 ? 2.683 -5.250 4.786 1.00 86.56 104 LEU A CA 1
ATOM 847 C C . LEU A 1 104 ? 2.934 -4.672 3.388 1.00 86.56 104 LEU A C 1
ATOM 849 O O . LEU A 1 104 ? 2.053 -4.652 2.527 1.00 86.56 104 LEU A O 1
ATOM 853 N N . GLY A 1 105 ? 4.158 -4.232 3.149 1.00 84.38 105 GLY A N 1
ATOM 854 C CA . GLY A 1 105 ? 4.544 -3.513 1.942 1.00 84.38 105 GLY A CA 1
ATOM 855 C C . GLY A 1 105 ? 4.834 -4.424 0.765 1.00 84.38 105 GLY A C 1
ATOM 856 O O . GLY A 1 105 ? 5.153 -5.606 0.920 1.00 84.38 105 GLY A O 1
ATOM 857 N N . THR A 1 106 ? 4.770 -3.829 -0.420 1.00 85.19 106 THR A N 1
ATOM 858 C CA . THR A 1 106 ? 5.198 -4.425 -1.683 1.00 85.19 106 THR A CA 1
ATOM 859 C C . THR A 1 106 ? 6.596 -3.941 -2.070 1.00 85.19 106 THR A C 1
ATOM 861 O O . THR A 1 106 ? 7.012 -2.835 -1.721 1.00 85.19 106 THR A O 1
ATOM 864 N N . LEU A 1 107 ? 7.318 -4.776 -2.816 1.00 88.06 107 LEU A N 1
ATOM 865 C CA . LEU A 1 107 ? 8.643 -4.484 -3.359 1.00 88.06 107 LEU A CA 1
ATOM 866 C C . LEU A 1 107 ? 8.647 -4.658 -4.880 1.00 88.06 107 LEU A C 1
ATOM 868 O O . LEU A 1 107 ? 7.949 -5.550 -5.372 1.00 88.06 107 LEU A O 1
ATOM 872 N N . PRO A 1 108 ? 9.478 -3.901 -5.617 1.00 87.38 108 PRO A N 1
ATOM 873 C CA . PRO A 1 108 ? 9.713 -4.116 -7.042 1.00 87.38 108 PRO A CA 1
ATOM 874 C C . PRO A 1 108 ? 10.574 -5.367 -7.276 1.00 87.38 108 PRO A C 1
ATOM 876 O O . PRO A 1 108 ? 11.768 -5.289 -7.535 1.00 87.38 108 PRO A O 1
ATOM 879 N N . MET A 1 109 ? 9.970 -6.552 -7.168 1.00 86.69 109 MET A N 1
ATOM 880 C CA . MET A 1 109 ? 10.679 -7.841 -7.261 1.00 86.69 109 MET A CA 1
ATOM 881 C C . MET A 1 109 ? 11.254 -8.149 -8.654 1.00 86.69 109 MET A C 1
ATOM 883 O O . MET A 1 109 ? 11.999 -9.113 -8.805 1.00 86.69 109 MET A O 1
ATOM 887 N N . ASN A 1 110 ? 10.930 -7.341 -9.665 1.00 87.12 110 ASN A N 1
ATOM 888 C CA . ASN A 1 110 ? 11.553 -7.391 -10.987 1.00 87.12 110 ASN A CA 1
ATOM 889 C C . ASN A 1 110 ? 12.987 -6.822 -11.005 1.00 87.12 110 ASN A C 1
ATOM 891 O O . ASN A 1 110 ? 13.694 -7.042 -11.985 1.00 87.12 110 ASN A O 1
ATOM 895 N N . ASP A 1 111 ? 13.432 -6.136 -9.944 1.00 89.44 111 ASP A N 1
ATOM 896 C CA . ASP A 1 111 ? 14.789 -5.594 -9.797 1.00 89.44 111 ASP A CA 1
ATOM 897 C C . ASP A 1 111 ? 15.258 -5.703 -8.336 1.00 89.44 111 ASP A C 1
ATOM 899 O O . ASP A 1 111 ? 14.794 -4.996 -7.439 1.00 89.44 111 ASP A O 1
ATOM 903 N N . ILE A 1 112 ? 16.194 -6.626 -8.093 1.00 87.31 112 ILE A N 1
ATOM 904 C CA . ILE A 1 112 ? 16.690 -6.950 -6.749 1.00 87.31 112 ILE A CA 1
ATOM 905 C C . ILE A 1 112 ? 17.362 -5.736 -6.073 1.00 87.31 112 ILE A C 1
ATOM 907 O O . ILE A 1 112 ? 16.989 -5.436 -4.934 1.00 87.31 112 ILE A O 1
ATOM 911 N N . PRO A 1 113 ? 18.313 -5.014 -6.708 1.00 88.62 113 PRO A N 1
ATOM 912 C CA . PRO A 1 113 ? 18.863 -3.778 -6.148 1.00 88.62 113 PRO A CA 1
ATOM 913 C C . PRO A 1 113 ? 17.799 -2.772 -5.692 1.00 88.62 113 PRO A C 1
ATOM 915 O O . PRO A 1 113 ? 17.882 -2.258 -4.573 1.00 88.62 113 PRO A O 1
ATOM 918 N N . ARG A 1 114 ? 16.767 -2.521 -6.507 1.00 85.19 114 ARG A N 1
ATOM 919 C CA . ARG A 1 114 ? 15.672 -1.605 -6.144 1.00 85.19 114 ARG A CA 1
ATOM 920 C C . ARG A 1 114 ? 14.816 -2.148 -5.005 1.00 85.19 114 ARG A C 1
ATOM 922 O O . ARG A 1 114 ? 14.475 -1.401 -4.088 1.00 85.19 114 ARG A O 1
ATOM 929 N N . ALA A 1 115 ? 14.520 -3.446 -5.003 1.00 84.81 115 ALA A N 1
ATOM 930 C CA . ALA A 1 115 ? 13.776 -4.087 -3.921 1.00 84.81 115 ALA A CA 1
ATOM 931 C C . ALA A 1 115 ? 14.485 -3.930 -2.565 1.00 84.81 115 ALA A C 1
ATOM 933 O O . ALA A 1 115 ? 13.842 -3.654 -1.549 1.00 84.81 115 ALA A O 1
ATOM 934 N N . ILE A 1 116 ? 15.816 -4.034 -2.546 1.00 84.69 116 ILE A N 1
ATOM 935 C CA . ILE A 1 116 ? 16.619 -3.808 -1.338 1.00 84.69 116 ILE A CA 1
ATOM 936 C C . ILE A 1 116 ? 16.531 -2.343 -0.885 1.00 84.69 116 ILE A C 1
ATOM 938 O O . ILE A 1 116 ? 16.414 -2.086 0.311 1.00 84.69 116 ILE A O 1
ATOM 942 N N . GLN A 1 117 ? 16.529 -1.380 -1.809 1.00 81.94 117 GLN A N 1
ATOM 943 C CA . GLN A 1 117 ? 16.396 0.039 -1.459 1.00 81.94 117 GLN A CA 1
ATOM 944 C C . GLN A 1 117 ? 15.026 0.380 -0.857 1.00 81.94 117 GLN A C 1
ATOM 946 O O . GLN A 1 117 ? 14.962 1.145 0.105 1.00 81.94 117 GLN A O 1
ATOM 951 N N . VAL A 1 118 ? 13.934 -0.184 -1.386 1.00 72.31 118 VAL A N 1
ATOM 952 C CA . VAL A 1 118 ? 12.578 0.031 -0.841 1.00 72.31 118 VAL A CA 1
ATOM 953 C C . VAL A 1 118 ? 12.435 -0.588 0.552 1.00 72.31 118 VAL A C 1
ATOM 955 O O . VAL A 1 118 ? 11.809 0.008 1.424 1.00 72.31 118 VAL A O 1
ATOM 958 N N . ARG A 1 119 ? 13.076 -1.738 0.806 1.00 61.22 119 ARG A N 1
ATOM 959 C CA . ARG A 1 119 ? 13.089 -2.397 2.125 1.00 61.22 119 ARG A CA 1
ATOM 960 C C . ARG A 1 119 ? 13.651 -1.517 3.249 1.00 61.22 119 ARG A C 1
ATOM 962 O O . ARG A 1 119 ? 13.280 -1.718 4.401 1.00 61.22 119 ARG A O 1
ATOM 969 N N . SER A 1 120 ? 14.524 -0.560 2.947 1.00 58.44 120 SER A N 1
ATOM 970 C CA . SER A 1 120 ? 15.115 0.325 3.959 1.00 58.44 120 SER A CA 1
ATOM 971 C C . SER A 1 120 ? 14.131 1.347 4.550 1.00 58.44 120 SER A C 1
ATOM 973 O O . SER A 1 120 ? 14.510 2.076 5.465 1.00 58.44 120 SER A O 1
ATOM 975 N N . PHE A 1 121 ? 12.880 1.415 4.072 1.00 54.38 121 PHE A N 1
ATOM 976 C CA . PHE A 1 121 ? 11.845 2.248 4.686 1.00 54.38 121 PHE A CA 1
ATOM 977 C C . PHE A 1 121 ? 11.398 1.660 6.038 1.00 54.38 121 PHE A C 1
ATOM 979 O O . PHE A 1 121 ? 10.875 0.543 6.089 1.00 54.38 121 PHE A O 1
ATOM 986 N N . PRO A 1 122 ? 11.585 2.381 7.159 1.00 48.91 122 PRO A N 1
ATOM 987 C CA . PRO A 1 122 ? 11.222 1.868 8.468 1.00 48.91 122 PRO A CA 1
ATOM 988 C C . PRO A 1 122 ? 9.694 1.867 8.604 1.00 48.91 122 PRO A C 1
ATOM 990 O O . PRO A 1 122 ? 9.055 2.860 8.269 1.00 48.91 122 PRO A O 1
ATOM 993 N N . ARG A 1 123 ? 9.140 0.794 9.192 1.00 51.53 123 ARG A N 1
ATOM 994 C CA . ARG A 1 123 ? 7.732 0.614 9.643 1.00 51.53 123 ARG A CA 1
ATOM 995 C C . ARG A 1 123 ? 6.786 -0.190 8.749 1.00 51.53 123 ARG A C 1
ATOM 997 O O . ARG A 1 123 ? 5.597 -0.227 9.045 1.00 51.53 123 ARG A O 1
ATOM 1004 N N . VAL A 1 124 ? 7.283 -0.889 7.735 1.00 54.66 124 VAL A N 1
ATOM 1005 C CA . VAL A 1 124 ? 6.454 -1.782 6.916 1.00 54.66 124 VAL A CA 1
ATOM 1006 C C . VAL A 1 124 ? 7.035 -3.199 6.953 1.00 54.66 124 VAL A C 1
ATOM 1008 O O . VAL A 1 124 ? 8.179 -3.406 6.550 1.00 54.66 124 VAL A O 1
ATOM 1011 N N . LEU A 1 125 ? 6.282 -4.179 7.474 1.00 59.97 125 LEU A N 1
ATOM 1012 C CA . LEU A 1 125 ? 6.682 -5.589 7.356 1.00 59.97 125 LEU A CA 1
ATOM 1013 C C . LEU A 1 125 ? 6.590 -5.978 5.871 1.00 59.97 125 LEU A C 1
ATOM 1015 O O . LEU A 1 125 ? 5.776 -5.441 5.134 1.00 59.97 125 LEU A O 1
ATOM 1019 N N . LEU A 1 126 ? 7.416 -6.895 5.384 1.00 53.12 126 LEU A N 1
ATOM 1020 C CA . LEU A 1 126 ? 7.420 -7.236 3.957 1.00 53.12 126 LEU A CA 1
ATOM 1021 C C . LEU A 1 126 ? 6.648 -8.530 3.710 1.00 53.12 126 LEU A C 1
ATOM 1023 O O . LEU A 1 126 ? 6.939 -9.551 4.333 1.00 53.12 126 LEU A O 1
ATOM 1027 N N . CYS A 1 127 ? 5.684 -8.499 2.786 1.00 46.62 127 CYS A N 1
ATOM 1028 C CA . CYS A 1 127 ? 4.986 -9.706 2.351 1.00 46.62 127 CYS A CA 1
ATOM 1029 C C . CYS A 1 127 ? 5.818 -10.410 1.272 1.00 46.62 127 CYS A C 1
ATOM 1031 O O . CYS A 1 127 ? 5.870 -9.971 0.124 1.00 46.62 127 CYS A O 1
ATOM 1033 N N . ALA A 1 128 ? 6.478 -11.512 1.630 1.00 40.31 128 ALA A N 1
ATOM 1034 C CA . ALA A 1 128 ? 6.951 -12.472 0.639 1.00 40.31 128 ALA A CA 1
ATOM 1035 C C . ALA A 1 128 ? 5.744 -13.297 0.157 1.00 40.31 128 ALA A C 1
ATOM 1037 O O . ALA A 1 128 ? 4.949 -13.750 0.977 1.00 40.31 128 ALA A O 1
ATOM 1038 N N . LEU A 1 129 ? 5.622 -13.486 -1.162 1.00 42.19 129 LEU A N 1
ATOM 1039 C CA . LEU A 1 129 ? 4.480 -14.014 -1.941 1.00 42.19 129 LEU A CA 1
ATOM 1040 C C . LEU A 1 129 ? 3.818 -15.352 -1.507 1.00 42.19 129 LEU A C 1
ATOM 1042 O O . LEU A 1 129 ? 2.969 -15.861 -2.230 1.00 42.19 129 LEU A O 1
ATOM 1046 N N . HIS A 1 130 ? 4.134 -15.926 -0.347 1.00 36.19 130 HIS A N 1
ATOM 1047 C CA . HIS A 1 130 ? 3.629 -17.226 0.111 1.00 36.19 130 HIS A CA 1
ATOM 1048 C C . HIS A 1 130 ? 2.516 -17.170 1.183 1.00 36.19 130 HIS A C 1
ATOM 1050 O O . HIS A 1 130 ? 2.072 -18.221 1.630 1.00 36.19 130 HIS A O 1
ATOM 1056 N N . ILE A 1 131 ? 2.023 -15.988 1.590 1.00 35.41 131 ILE A N 1
ATOM 1057 C CA . ILE A 1 131 ? 1.054 -15.847 2.714 1.00 35.41 131 ILE A CA 1
ATOM 1058 C C . ILE A 1 131 ? -0.380 -15.487 2.242 1.00 35.41 131 ILE A C 1
ATOM 1060 O O . ILE A 1 131 ? -1.295 -15.281 3.033 1.00 35.41 131 ILE A O 1
ATOM 1064 N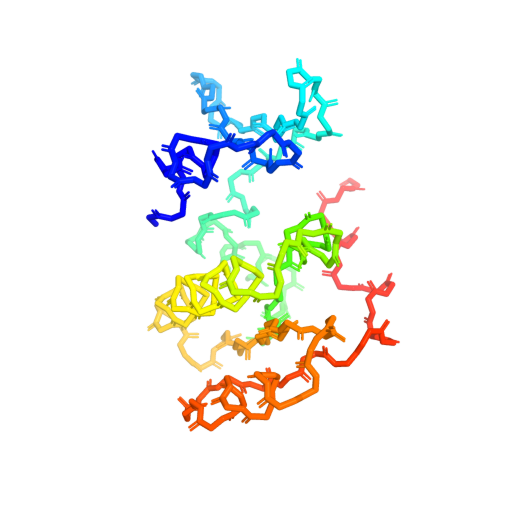 N . ILE A 1 132 ? -0.628 -15.433 0.930 1.00 40.25 132 ILE A N 1
ATOM 1065 C CA . ILE A 1 132 ? -1.831 -14.782 0.375 1.00 40.25 132 ILE A CA 1
ATOM 1066 C C . ILE A 1 132 ? -3.157 -15.590 0.414 1.00 40.25 132 ILE A C 1
ATOM 1068 O O . ILE A 1 132 ? -4.197 -14.944 0.280 1.00 40.25 132 ILE A O 1
ATOM 1072 N N . PRO A 1 133 ? -3.260 -16.919 0.643 1.00 33.88 133 PRO A N 1
ATOM 1073 C CA . PRO A 1 133 ? -4.559 -17.555 0.417 1.00 33.88 133 PRO A CA 1
ATOM 1074 C C . PRO A 1 133 ? -5.612 -17.343 1.521 1.00 33.88 133 PRO A C 1
ATOM 1076 O O . PRO A 1 133 ? -6.760 -17.694 1.276 1.00 33.88 133 PRO A O 1
ATOM 1079 N N . PHE A 1 134 ? -5.300 -16.772 2.698 1.00 31.28 134 PHE A N 1
ATOM 1080 C CA . PHE A 1 134 ? -6.242 -16.846 3.837 1.00 31.28 134 PHE A CA 1
ATOM 1081 C C . PHE A 1 134 ? -6.865 -15.535 4.346 1.00 31.28 134 PHE A C 1
ATOM 1083 O O . PHE A 1 134 ? -7.905 -15.586 4.991 1.00 31.28 134 PHE A O 1
ATOM 1090 N N . PHE A 1 135 ? -6.302 -14.357 4.058 1.00 35.44 135 PHE A N 1
ATOM 1091 C CA . PHE A 1 135 ? -6.729 -13.119 4.745 1.00 35.44 135 PHE A CA 1
ATOM 1092 C C . PHE A 1 135 ? -7.651 -12.182 3.952 1.00 35.44 135 PHE A C 1
ATOM 1094 O O . PHE A 1 135 ? -8.084 -11.165 4.492 1.00 35.44 135 PHE A O 1
ATOM 1101 N N . LEU A 1 136 ? -7.990 -12.514 2.701 1.00 38.03 136 LEU A N 1
ATOM 1102 C CA . LEU A 1 136 ? -8.866 -11.683 1.860 1.00 38.03 136 LEU A CA 1
ATOM 1103 C C . LEU A 1 136 ? -10.302 -12.222 1.703 1.00 38.03 136 LEU A C 1
ATOM 1105 O O . LEU A 1 136 ? -11.080 -11.624 0.964 1.00 38.03 136 LEU A O 1
ATOM 1109 N N . PHE A 1 137 ? -10.649 -13.349 2.338 1.00 31.22 137 PHE A N 1
ATOM 1110 C CA . PHE A 1 137 ? -11.858 -14.114 1.990 1.00 31.22 137 PHE A CA 1
ATOM 1111 C C . PHE A 1 137 ? -13.008 -14.098 3.009 1.00 31.22 137 PHE A C 1
ATOM 1113 O O . PHE A 1 137 ? -14.057 -14.656 2.711 1.00 31.22 137 PHE A O 1
ATOM 1120 N N . THR A 1 138 ? -12.893 -13.445 4.169 1.00 31.45 138 THR A N 1
ATOM 1121 C CA . THR A 1 138 ? -13.934 -13.551 5.218 1.00 31.45 138 THR A CA 1
ATOM 1122 C C . THR A 1 138 ? -15.060 -12.509 5.177 1.00 31.45 138 THR A C 1
ATOM 1124 O O . THR A 1 138 ? -15.861 -12.489 6.103 1.00 31.45 138 THR A O 1
ATOM 1127 N N . SER A 1 139 ? -15.193 -11.689 4.126 1.00 32.62 139 SER A N 1
ATOM 1128 C CA . SER A 1 139 ? -16.363 -10.789 3.971 1.00 32.62 139 SER A CA 1
ATOM 1129 C C . SER A 1 139 ? -17.126 -10.946 2.656 1.00 32.62 139 SER A C 1
ATOM 1131 O O . SER A 1 139 ? -17.895 -10.069 2.294 1.00 32.62 139 SER A O 1
ATOM 1133 N N . VAL A 1 140 ? -16.964 -12.070 1.953 1.00 29.50 140 VAL A N 1
ATOM 1134 C CA . VAL A 1 140 ? -17.889 -12.444 0.871 1.00 29.50 140 VAL A CA 1
ATOM 1135 C C . VAL A 1 140 ? -18.527 -13.783 1.226 1.00 29.50 140 VAL A C 1
ATOM 1137 O O . VAL A 1 140 ? -18.182 -14.820 0.662 1.00 29.50 140 VAL A O 1
ATOM 1140 N N . MET A 1 141 ? -19.411 -13.749 2.219 1.00 27.02 141 MET A N 1
ATOM 1141 C CA . MET A 1 141 ? -20.475 -14.729 2.437 1.00 27.02 141 MET A CA 1
ATOM 1142 C C . MET A 1 141 ? -21.678 -14.021 3.043 1.00 27.02 141 MET A C 1
ATOM 1144 O O . MET A 1 141 ? -21.461 -13.212 3.972 1.00 27.02 141 MET A O 1
#

pLDDT: mean 75.79, std 18.23, range [27.02, 93.69]

Foldseek 3Di:
DVAPDPVCVVQVDFFAWHWDQDPVQWIFTDGPNDGPDIGHCLLPPLVVVVVVCVVVVNQADEDEDDPSQCPLVDDLVSSLVSQLVRQVSQVVSCVVPVRHYAAAGHASPNDPVSRVVSVPDPRHHHDDPPPPDPRPPPPPD

Radius of gyration: 15.3 Å; Cα contacts (8 Å, |Δi|>4): 188; chains: 1; bounding box: 42×27×39 Å

Mean predicted aligned error: 8.74 Å

Sequence (141 aa):
MLWNCRPFQKFGYGGFVTLDHREDGTTNMMKNEKLFRVVEPNCFDTKERLKDMDRAKVNVQCLSTVPVMFSYWAKPEHTDEVSRFVNDDLLAQCQMAPDRLIPLGTLPMNDIPRAIQVRSFPRVLLCALHIIPFFLFTSVM

Organism: Necator americanus (NCBI:txid51031)

InterPro domains:
  IPR032465 2-amino-3-carboxymuconate-6-semialdehyde decarboxylase [PTHR21240] (9-116)
  IPR032466 Metal-dependent hydrolase [SSF51556] (25-116)